Protein AF-A0A146KI10-F1 (afdb_monomer)

Radius of gyration: 15.32 Å; Cα contacts (8 Å, |Δi|>4): 259; chains: 1; bounding box: 38×41×34 Å

Sequence (155 aa):
QKQKFKRRLVSCLDTPIFIRELPIAAGGVGAGLWEGGEMLANFILDNKQYFSQFDKCLELGSGVGLTGIAMSTLIPTFMSDYKLSLLDNIQYNIWMNTNDIDDKQELFASEAQFQLFEKQSSLIKQNAKLMFLDWFDNDSRTGVEELSIQILPQN

Solvent-accessible surface area (backbone atoms only — not comparable to full-atom values): 8729 Å² total; per-residue (Å²): 131,88,82,84,70,51,71,44,80,43,71,41,88,80,42,72,42,49,38,52,32,48,54,52,92,72,31,46,86,36,8,48,89,48,70,70,47,57,51,48,25,32,50,49,68,74,41,44,78,73,57,54,74,47,83,63,46,78,39,80,66,35,29,39,26,64,39,44,50,50,46,4,53,65,29,38,19,38,30,19,35,64,47,65,66,28,52,57,40,25,52,51,23,51,44,61,46,52,48,74,61,80,85,42,54,87,78,41,97,41,69,70,52,40,54,51,40,55,57,36,18,57,33,28,64,72,18,53,42,42,30,49,39,54,88,83,58,87,80,53,96,76,54,76,48,77,46,78,87,72,82,76,78,90,128

Structure (mmCIF, N/CA/C/O backbone):
data_AF-A0A146KI10-F1
#
_entry.id   AF-A0A146KI10-F1
#
loop_
_atom_site.group_PDB
_atom_site.id
_atom_site.type_symbol
_atom_site.label_atom_id
_atom_site.label_alt_id
_atom_site.label_comp_id
_atom_site.label_asym_id
_atom_site.label_entity_id
_atom_site.label_seq_id
_atom_site.pdbx_PDB_ins_code
_atom_site.Cartn_x
_atom_site.Cartn_y
_atom_site.Cartn_z
_atom_site.occupancy
_atom_site.B_iso_or_equiv
_atom_site.auth_seq_id
_atom_site.auth_comp_id
_atom_site.auth_asym_id
_atom_site.auth_atom_id
_atom_site.pdbx_PDB_model_num
ATOM 1 N N . GLN A 1 1 ? 21.796 16.231 -9.443 1.00 45.03 1 GLN A N 1
ATOM 2 C CA . GLN A 1 1 ? 20.490 16.847 -9.115 1.00 45.03 1 GLN A CA 1
ATOM 3 C C . GLN A 1 1 ? 19.730 15.874 -8.222 1.00 45.03 1 GLN A C 1
ATOM 5 O O . GLN A 1 1 ? 19.661 14.708 -8.584 1.00 45.03 1 GLN A O 1
ATOM 10 N N . LYS A 1 2 ? 19.223 16.291 -7.052 1.00 48.34 2 LYS A N 1
ATOM 11 C CA . LYS A 1 2 ? 18.385 15.412 -6.213 1.00 48.34 2 LYS A CA 1
ATOM 12 C C . LYS A 1 2 ? 17.059 15.171 -6.943 1.00 48.34 2 LYS A C 1
ATOM 14 O O . LYS A 1 2 ? 16.357 16.130 -7.258 1.00 48.34 2 LYS A O 1
ATOM 19 N N . GLN A 1 3 ? 16.750 13.917 -7.255 1.00 55.06 3 GLN A N 1
ATOM 20 C CA . GLN A 1 3 ? 15.517 13.537 -7.942 1.00 55.06 3 GLN A CA 1
ATOM 21 C C . GLN A 1 3 ? 14.327 13.778 -6.999 1.00 55.06 3 GLN A C 1
ATOM 23 O O . GLN A 1 3 ? 14.294 13.254 -5.887 1.00 55.06 3 GLN A O 1
ATOM 28 N N . LYS A 1 4 ? 13.379 14.633 -7.400 1.00 61.69 4 LYS A N 1
ATOM 29 C CA . LYS A 1 4 ? 12.174 14.924 -6.609 1.00 61.69 4 LYS A CA 1
ATOM 30 C C . LYS A 1 4 ? 11.140 13.825 -6.851 1.00 61.69 4 LYS A C 1
ATOM 32 O O . LYS A 1 4 ? 10.658 13.673 -7.969 1.00 61.69 4 LYS A O 1
ATOM 37 N N . PHE A 1 5 ? 10.795 13.086 -5.803 1.00 74.94 5 PHE A N 1
ATOM 38 C CA . PHE A 1 5 ? 9.683 12.137 -5.817 1.00 74.94 5 PHE A CA 1
ATOM 39 C C . PHE A 1 5 ? 8.365 12.860 -5.542 1.00 74.94 5 PHE A C 1
ATOM 41 O O . PHE A 1 5 ? 8.313 13.751 -4.688 1.00 74.94 5 PHE A O 1
ATOM 48 N N . LYS A 1 6 ? 7.298 12.470 -6.243 1.00 82.06 6 LYS A N 1
ATOM 49 C CA . LYS A 1 6 ? 5.952 13.004 -6.019 1.00 82.06 6 LYS A CA 1
ATOM 50 C C . LYS A 1 6 ? 5.267 12.145 -4.961 1.00 82.06 6 LYS A C 1
ATOM 52 O O . LYS A 1 6 ? 5.153 10.936 -5.129 1.00 82.06 6 LYS A O 1
ATOM 57 N N . ARG A 1 7 ? 4.839 12.763 -3.862 1.00 81.62 7 ARG A N 1
ATOM 58 C CA . ARG A 1 7 ? 4.051 12.111 -2.807 1.00 81.62 7 ARG A CA 1
ATOM 59 C C . ARG A 1 7 ? 2.632 12.653 -2.852 1.00 81.62 7 ARG A C 1
ATOM 61 O O . ARG A 1 7 ? 2.448 13.851 -3.066 1.00 81.62 7 ARG A O 1
ATOM 68 N N . ARG A 1 8 ? 1.649 11.779 -2.672 1.00 83.25 8 ARG A N 1
ATOM 69 C CA . ARG A 1 8 ? 0.227 12.115 -2.634 1.00 83.25 8 ARG A CA 1
ATOM 70 C C . ARG A 1 8 ? -0.413 11.405 -1.453 1.00 83.25 8 ARG A C 1
ATOM 72 O O . ARG A 1 8 ? -0.159 10.224 -1.232 1.00 83.25 8 ARG A O 1
ATOM 79 N N . LEU A 1 9 ? -1.252 12.134 -0.730 1.00 78.94 9 LEU A N 1
ATOM 80 C CA . LEU A 1 9 ? -2.270 11.526 0.105 1.00 78.94 9 LEU A CA 1
ATOM 81 C C . LEU A 1 9 ? -3.461 11.204 -0.801 1.00 78.94 9 LEU A C 1
ATOM 83 O O . LEU A 1 9 ? -3.987 12.100 -1.462 1.00 78.94 9 LEU A O 1
ATOM 87 N N . VAL A 1 10 ? -3.834 9.932 -0.876 1.00 80.19 10 VAL A N 1
ATOM 88 C CA . VAL A 1 10 ? -5.012 9.466 -1.605 1.00 80.19 10 VAL A CA 1
ATOM 89 C C . VAL A 1 10 ? -6.090 9.169 -0.574 1.00 80.19 10 VAL A C 1
ATOM 91 O O . VAL A 1 10 ? -5.936 8.262 0.241 1.00 80.19 10 VAL A O 1
ATOM 94 N N . SER A 1 11 ? -7.167 9.947 -0.596 1.00 76.25 11 SER A N 1
ATOM 95 C CA . SER A 1 11 ? -8.330 9.705 0.256 1.00 76.25 11 SER A CA 1
ATOM 96 C C . SER A 1 11 ? -9.274 8.750 -0.462 1.00 76.25 11 SER A C 1
ATOM 98 O O . SER A 1 11 ? -9.999 9.164 -1.364 1.00 76.25 11 SER A O 1
ATOM 100 N N . CYS A 1 12 ? -9.253 7.476 -0.077 1.00 75.31 12 CYS A N 1
ATOM 101 C CA . CYS A 1 12 ? -10.187 6.486 -0.604 1.00 75.31 12 CYS A CA 1
ATOM 102 C C . CYS A 1 12 ? -11.351 6.317 0.382 1.00 75.31 12 CYS A C 1
ATOM 104 O O . CYS A 1 12 ? -11.167 5.674 1.411 1.00 75.31 12 CYS A O 1
ATOM 106 N N . LEU A 1 13 ? -12.522 6.909 0.115 1.00 71.00 13 LEU A N 1
ATOM 107 C CA . LEU A 1 13 ? -13.689 6.870 1.024 1.00 71.00 13 LEU A CA 1
ATOM 108 C C . LEU A 1 13 ? -13.304 7.162 2.488 1.00 71.00 13 LEU A C 1
ATOM 110 O O . LEU A 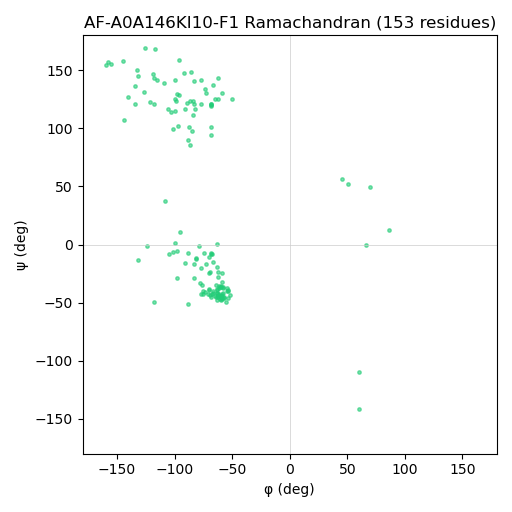1 13 ? -13.464 6.328 3.380 1.00 71.00 13 LEU A O 1
ATOM 114 N N . ASP A 1 14 ? -12.678 8.322 2.696 1.00 75.00 14 ASP A N 1
ATOM 115 C CA . ASP A 1 14 ? -12.164 8.823 3.982 1.00 75.00 14 ASP A CA 1
ATOM 116 C C . ASP A 1 14 ? -10.997 8.043 4.602 1.00 75.00 14 ASP A C 1
ATOM 118 O O . ASP A 1 14 ? -10.472 8.455 5.634 1.00 75.00 14 ASP A O 1
ATOM 122 N N . THR A 1 15 ? -10.533 6.970 3.956 1.00 78.00 15 THR A N 1
ATOM 123 C CA . THR A 1 15 ? -9.315 6.243 4.329 1.00 78.00 15 THR A CA 1
ATOM 124 C C . THR A 1 15 ? -8.090 6.920 3.711 1.00 78.00 15 THR A C 1
ATOM 126 O O . THR A 1 15 ? -7.928 6.887 2.486 1.00 78.00 15 THR A O 1
ATOM 129 N N . PRO A 1 16 ? -7.223 7.541 4.526 1.00 87.12 16 PRO A N 1
ATOM 130 C CA . PRO A 1 16 ? -6.014 8.185 4.041 1.00 87.12 16 PRO A CA 1
ATOM 131 C C . PRO A 1 16 ? -4.937 7.140 3.719 1.00 87.12 16 PRO A C 1
ATOM 133 O O . PRO A 1 16 ? -4.504 6.402 4.600 1.00 87.12 16 PRO A O 1
ATOM 136 N N . ILE A 1 17 ? -4.474 7.099 2.466 1.00 91.88 17 ILE A N 1
ATOM 137 C CA . ILE A 1 17 ? -3.347 6.256 2.039 1.00 91.88 17 ILE A CA 1
ATOM 138 C C . ILE A 1 17 ? -2.246 7.136 1.448 1.00 91.88 17 ILE A C 1
ATOM 140 O O . ILE A 1 17 ? -2.453 7.866 0.476 1.00 91.88 17 ILE A O 1
ATOM 144 N N . PHE A 1 18 ? -1.045 7.056 2.014 1.00 92.69 18 PHE A N 1
ATOM 145 C CA . PHE A 1 18 ? 0.127 7.774 1.521 1.00 92.69 18 PHE A CA 1
ATOM 146 C C . PHE A 1 18 ? 0.803 6.992 0.396 1.00 92.69 18 PHE A C 1
ATOM 148 O O . PHE A 1 18 ? 1.224 5.854 0.587 1.00 92.69 18 PHE A O 1
ATOM 155 N N . ILE A 1 19 ? 0.962 7.618 -0.770 1.00 94.56 19 ILE A N 1
ATOM 156 C CA . ILE A 1 19 ? 1.606 7.012 -1.938 1.00 94.56 19 ILE A CA 1
ATOM 157 C C . ILE A 1 19 ? 2.727 7.909 -2.451 1.00 94.56 19 ILE A C 1
ATOM 159 O O . ILE A 1 19 ? 2.550 9.108 -2.672 1.00 94.56 19 ILE A O 1
ATOM 163 N N . ARG A 1 20 ? 3.896 7.312 -2.689 1.00 94.81 20 ARG A N 1
ATOM 164 C CA . ARG A 1 20 ? 4.984 7.893 -3.472 1.00 94.81 20 ARG A CA 1
ATOM 165 C C . ARG A 1 20 ? 4.927 7.324 -4.885 1.00 94.81 20 ARG A C 1
ATOM 167 O O . ARG A 1 20 ? 5.016 6.112 -5.082 1.00 94.81 20 ARG A O 1
ATOM 174 N N . GLU A 1 21 ? 4.830 8.221 -5.856 1.00 94.00 21 GLU A N 1
ATOM 175 C CA . GLU A 1 21 ? 5.050 7.934 -7.269 1.00 94.00 21 GLU A CA 1
ATOM 176 C C . GLU A 1 21 ? 6.551 8.051 -7.588 1.00 94.00 21 GLU A C 1
ATOM 178 O O . GLU A 1 21 ? 7.285 8.868 -7.011 1.00 94.00 21 GLU A O 1
ATOM 183 N N . LEU A 1 22 ? 7.008 7.247 -8.542 1.00 91.69 22 LEU A N 1
ATOM 184 C CA . LEU A 1 22 ? 8.349 7.319 -9.098 1.00 91.69 22 LEU A CA 1
ATOM 185 C C . LEU A 1 22 ? 8.364 8.143 -10.395 1.00 91.69 22 LEU A C 1
ATOM 187 O O . LEU A 1 22 ? 7.357 8.280 -11.086 1.00 91.69 22 LEU A O 1
ATOM 191 N N . PRO A 1 23 ? 9.532 8.660 -10.796 1.00 89.38 23 PRO A N 1
ATOM 192 C CA . PRO A 1 23 ? 9.741 9.121 -12.162 1.00 89.38 23 PRO A CA 1
ATOM 193 C C . PRO A 1 23 ? 9.585 7.964 -13.158 1.00 89.38 23 PRO A C 1
ATOM 195 O O . PRO A 1 23 ? 10.062 6.858 -12.896 1.00 89.38 23 PRO A O 1
ATOM 198 N N . ILE A 1 24 ? 9.012 8.235 -14.336 1.00 88.12 24 ILE A N 1
ATOM 199 C CA . ILE A 1 24 ? 8.821 7.233 -15.408 1.00 88.12 24 ILE A CA 1
ATOM 200 C C . ILE A 1 24 ? 10.144 6.545 -15.777 1.00 88.12 24 ILE A C 1
ATOM 202 O O . ILE A 1 24 ? 10.175 5.338 -15.989 1.00 88.12 24 ILE A O 1
ATOM 206 N N . ALA A 1 25 ? 11.262 7.279 -15.776 1.00 87.75 25 ALA A N 1
ATOM 207 C CA . ALA A 1 25 ? 12.585 6.707 -16.039 1.00 87.75 25 ALA A CA 1
ATOM 208 C C . ALA A 1 25 ? 12.976 5.595 -15.042 1.00 87.75 25 ALA A C 1
ATOM 210 O O . ALA A 1 25 ? 13.665 4.651 -15.416 1.00 87.75 25 ALA A O 1
ATOM 211 N N . ALA A 1 26 ? 12.519 5.686 -13.788 1.00 87.38 26 ALA A N 1
ATOM 212 C CA . ALA A 1 26 ? 12.787 4.693 -12.753 1.00 87.38 26 ALA A CA 1
ATOM 213 C C . ALA A 1 26 ? 11.730 3.578 -12.754 1.00 87.38 26 ALA A C 1
ATOM 215 O O . ALA A 1 26 ? 12.083 2.409 -12.839 1.00 87.38 26 ALA A O 1
ATOM 216 N N . GLY A 1 27 ? 10.435 3.908 -12.724 1.00 83.56 27 GLY A N 1
ATOM 217 C CA . GLY A 1 27 ? 9.359 2.917 -12.549 1.00 83.56 27 GLY A CA 1
ATOM 218 C C . GLY A 1 27 ? 8.662 2.446 -13.833 1.00 83.56 27 GLY A C 1
ATOM 219 O O . GLY A 1 27 ? 7.839 1.540 -13.781 1.00 83.56 27 GLY A O 1
ATOM 220 N N . GLY A 1 28 ? 8.968 3.024 -14.997 1.00 89.94 28 GLY A N 1
ATOM 221 C CA . GLY A 1 28 ? 8.224 2.757 -16.232 1.00 89.94 28 GLY A CA 1
ATOM 222 C C . GLY A 1 28 ? 6.744 3.135 -16.104 1.00 89.94 28 GLY A C 1
ATOM 223 O O . GLY A 1 28 ? 6.406 4.135 -15.474 1.00 89.94 28 GLY A O 1
ATOM 224 N N . VAL A 1 29 ? 5.857 2.323 -16.682 1.00 88.75 29 VAL A N 1
ATOM 225 C CA . VAL A 1 29 ? 4.397 2.531 -16.601 1.00 88.75 29 VAL A CA 1
ATOM 226 C C . VAL A 1 29 ? 3.825 2.293 -15.197 1.00 88.75 29 VAL A C 1
ATOM 228 O O . VAL A 1 29 ? 2.812 2.888 -14.848 1.00 88.75 29 VAL A O 1
ATOM 231 N N . GLY A 1 30 ? 4.498 1.498 -14.358 1.00 89.38 30 GLY A N 1
ATOM 232 C CA . GLY A 1 30 ? 4.106 1.274 -12.961 1.00 89.38 30 GLY A CA 1
ATOM 233 C C . GLY A 1 30 ? 4.511 2.406 -12.011 1.00 89.38 30 GLY A C 1
ATOM 234 O O . GLY A 1 30 ? 4.232 2.338 -10.820 1.00 89.38 30 GLY A O 1
ATOM 235 N N . ALA A 1 31 ? 5.187 3.446 -12.513 1.00 91.00 31 ALA A N 1
ATOM 236 C CA . ALA A 1 31 ? 5.739 4.521 -11.692 1.00 91.00 31 ALA A CA 1
ATOM 237 C C . ALA A 1 31 ? 4.677 5.442 -11.069 1.00 91.00 31 ALA A C 1
ATOM 239 O O . ALA A 1 31 ? 4.961 6.109 -10.074 1.00 91.00 31 ALA A O 1
ATOM 240 N N . GLY A 1 32 ? 3.492 5.520 -11.674 1.00 91.75 32 GLY A N 1
ATOM 241 C CA . GLY A 1 32 ? 2.443 6.466 -11.309 1.00 91.75 32 GLY A CA 1
ATOM 242 C C . GLY A 1 32 ? 1.173 5.796 -10.801 1.00 91.75 32 GLY A C 1
ATOM 243 O O . GLY A 1 32 ? 0.973 4.590 -10.941 1.00 91.75 32 GLY A O 1
ATOM 244 N N . LEU A 1 33 ? 0.300 6.622 -10.232 1.00 91.38 33 LEU A N 1
ATOM 245 C CA . LEU A 1 33 ? -1.085 6.243 -9.977 1.00 91.38 33 LEU A CA 1
ATOM 246 C C . LEU A 1 33 ? -1.891 6.299 -11.273 1.00 91.38 33 LEU A C 1
ATOM 248 O O . LEU A 1 33 ? -1.729 7.218 -12.076 1.00 91.38 33 LEU A O 1
ATOM 252 N N . TRP A 1 34 ? -2.793 5.338 -11.424 1.00 92.75 34 TRP A N 1
ATOM 253 C CA . TRP A 1 34 ? -3.734 5.261 -12.532 1.00 92.75 34 TRP A CA 1
ATOM 254 C C . TRP A 1 34 ? -5.160 5.337 -11.996 1.00 92.75 34 TRP A C 1
ATOM 256 O O . TRP A 1 34 ? -5.444 4.803 -10.923 1.00 92.75 34 TRP A O 1
ATOM 266 N N . GLU A 1 35 ? -6.064 5.940 -12.768 1.00 91.88 35 GLU A N 1
ATOM 267 C CA . GLU A 1 35 ? -7.480 6.098 -12.401 1.00 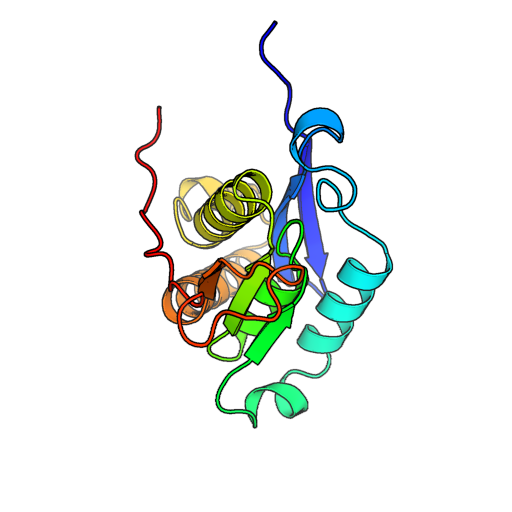91.88 35 GLU A CA 1
ATOM 268 C C . GLU A 1 35 ? -8.131 4.754 -12.050 1.00 91.88 35 GLU A C 1
ATOM 270 O O . GLU A 1 35 ? -8.843 4.655 -11.056 1.00 91.88 35 GLU A O 1
ATOM 275 N N . GLY A 1 36 ? -7.806 3.687 -12.789 1.00 93.25 36 GLY A N 1
ATOM 276 C CA . GLY A 1 36 ? -8.286 2.336 -12.486 1.00 93.25 36 GLY A CA 1
ATOM 277 C C . GLY A 1 36 ? -7.826 1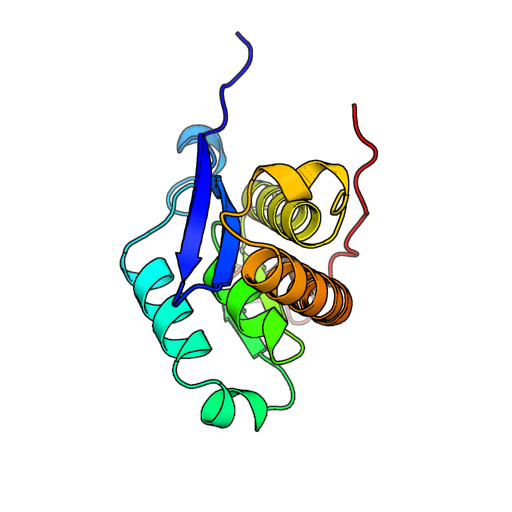.809 -11.120 1.00 93.25 36 GLY A C 1
ATOM 278 O O . GLY A 1 36 ? -8.600 1.148 -10.432 1.00 93.25 36 GLY A O 1
ATOM 279 N N . GLY A 1 37 ? -6.605 2.147 -10.691 1.00 94.12 37 GLY A N 1
ATOM 280 C CA . GLY A 1 37 ? -6.105 1.804 -9.358 1.00 94.12 37 GLY A CA 1
ATOM 281 C C . GLY A 1 37 ? -6.825 2.587 -8.258 1.00 94.12 37 GLY A C 1
ATOM 282 O O . GLY A 1 37 ? -7.239 2.008 -7.258 1.00 94.12 37 GLY A O 1
ATOM 283 N N . GLU A 1 38 ? -7.051 3.889 -8.458 1.00 93.69 38 GLU A N 1
ATOM 284 C CA . GLU A 1 38 ? -7.830 4.707 -7.515 1.00 93.69 38 GLU A CA 1
ATOM 285 C C . GLU A 1 38 ? -9.288 4.210 -7.417 1.00 93.69 38 GLU A C 1
ATOM 287 O O . GLU A 1 38 ? -9.832 4.078 -6.318 1.00 93.69 38 GLU A O 1
ATOM 292 N N . MET A 1 39 ? -9.917 3.854 -8.541 1.00 95.25 39 MET A N 1
ATOM 293 C CA . MET A 1 39 ? -11.271 3.289 -8.563 1.00 95.25 39 MET A CA 1
ATOM 294 C C . MET A 1 39 ? -11.350 1.931 -7.858 1.00 95.25 39 MET A C 1
ATOM 296 O O . MET A 1 39 ? -12.264 1.718 -7.062 1.00 95.25 39 MET A O 1
ATOM 300 N N . LEU A 1 40 ? -10.401 1.023 -8.107 1.00 96.31 40 LEU A N 1
ATOM 301 C CA . LEU A 1 40 ? -10.390 -0.292 -7.465 1.00 96.31 40 LEU A CA 1
ATOM 302 C C . LEU A 1 40 ? -10.140 -0.181 -5.954 1.00 96.31 40 LEU A C 1
ATOM 304 O O . LEU A 1 40 ? -10.805 -0.866 -5.183 1.00 96.31 40 LEU A O 1
ATOM 308 N N . ALA A 1 41 ? -9.247 0.708 -5.512 1.00 96.62 41 ALA A N 1
ATOM 309 C CA . ALA A 1 41 ? -9.011 0.935 -4.087 1.00 96.62 41 ALA A CA 1
ATOM 310 C C . ALA A 1 41 ? -10.272 1.456 -3.379 1.00 96.62 41 ALA A C 1
ATOM 312 O O . ALA A 1 41 ? -10.632 0.953 -2.314 1.00 96.62 41 ALA A O 1
ATOM 313 N N . ASN A 1 42 ? -10.989 2.399 -4.000 1.00 94.94 42 ASN A N 1
ATOM 314 C CA . ASN A 1 42 ? -12.289 2.847 -3.501 1.00 94.94 42 ASN A CA 1
ATOM 315 C C . ASN A 1 42 ? -13.303 1.700 -3.461 1.00 94.94 42 ASN A C 1
ATOM 317 O O . ASN A 1 42 ? -13.943 1.494 -2.437 1.00 94.94 42 ASN A O 1
ATOM 321 N N . PHE A 1 43 ? -13.406 0.906 -4.529 1.00 96.31 43 PHE A N 1
ATOM 322 C CA . PHE A 1 43 ? -14.324 -0.231 -4.581 1.00 96.31 43 PHE A CA 1
ATOM 323 C C . PHE A 1 43 ? -14.051 -1.256 -3.469 1.00 96.31 43 PHE A C 1
ATOM 325 O O . PHE A 1 43 ? -14.990 -1.717 -2.820 1.00 96.31 43 PHE A O 1
ATOM 332 N N . ILE A 1 44 ? -12.779 -1.572 -3.199 1.00 96.88 44 ILE A N 1
ATOM 333 C CA . ILE A 1 44 ? -12.371 -2.468 -2.106 1.00 96.88 44 ILE A CA 1
ATOM 334 C C . ILE A 1 44 ? -12.837 -1.928 -0.751 1.00 96.88 44 ILE A C 1
ATOM 336 O O . ILE A 1 44 ? -13.419 -2.664 0.048 1.00 96.88 44 ILE A O 1
ATOM 340 N N . LEU A 1 45 ? -12.602 -0.640 -0.496 1.00 94.38 45 LEU A N 1
ATOM 341 C CA . LEU A 1 45 ? -12.923 -0.011 0.783 1.00 94.38 45 LEU A CA 1
ATOM 342 C C . LEU A 1 45 ? -14.416 0.291 0.961 1.00 94.38 45 LEU A C 1
ATOM 344 O O . LEU A 1 45 ? -14.862 0.401 2.101 1.00 94.38 45 LEU A O 1
ATOM 348 N N . ASP A 1 46 ? -15.190 0.367 -0.117 1.00 95.94 46 ASP A N 1
ATOM 349 C CA . ASP A 1 46 ? -16.654 0.444 -0.055 1.00 95.94 46 ASP A CA 1
ATOM 350 C C . ASP A 1 46 ? -17.273 -0.935 0.221 1.00 95.94 46 ASP A C 1
ATOM 352 O O . ASP A 1 46 ? -18.259 -1.076 0.939 1.00 95.94 46 ASP A O 1
ATOM 356 N N . ASN A 1 47 ? -16.640 -1.994 -0.294 1.00 96.81 47 ASN A N 1
ATOM 357 C CA . ASN A 1 47 ? -17.159 -3.361 -0.268 1.00 96.81 47 ASN A CA 1
ATOM 358 C C . ASN A 1 47 ? -16.389 -4.262 0.709 1.00 96.81 47 ASN A C 1
ATOM 360 O O . ASN A 1 47 ? -16.185 -5.449 0.448 1.00 96.81 47 ASN A O 1
ATOM 364 N N . LYS A 1 48 ? -15.976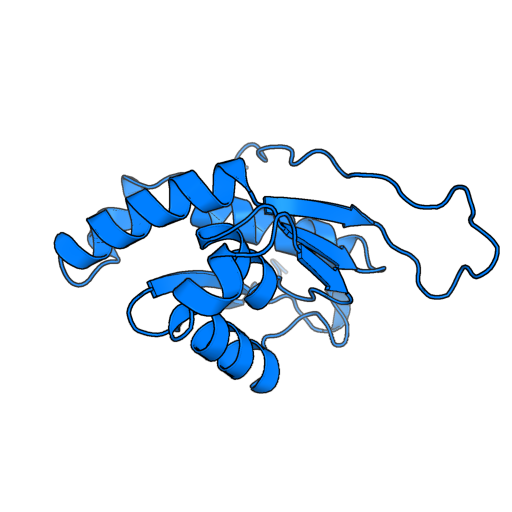 -3.724 1.866 1.00 95.25 48 LYS A N 1
ATOM 365 C CA . LYS A 1 48 ? -15.126 -4.442 2.841 1.00 95.25 48 LYS A CA 1
ATOM 366 C C . LYS A 1 48 ? -15.680 -5.813 3.219 1.00 95.25 48 LYS A C 1
ATOM 368 O O . LYS A 1 48 ? -14.937 -6.782 3.238 1.00 95.25 48 LYS A O 1
ATOM 373 N N . GLN A 1 49 ? -16.990 -5.909 3.457 1.00 96.38 49 GLN A N 1
ATOM 374 C CA . GLN A 1 49 ? -17.649 -7.169 3.827 1.00 96.38 49 GLN A CA 1
ATOM 375 C C . GLN A 1 49 ? -17.477 -8.258 2.761 1.00 96.38 49 GLN A C 1
ATOM 377 O O . GLN A 1 49 ? -17.291 -9.421 3.103 1.00 96.38 49 GLN A O 1
ATOM 382 N N . TYR A 1 50 ? -17.499 -7.878 1.481 1.00 97.19 50 TYR A N 1
ATOM 383 C CA . TYR A 1 50 ? -17.285 -8.806 0.377 1.00 97.19 50 TYR A CA 1
ATOM 384 C C . TYR A 1 50 ? -15.835 -9.292 0.319 1.00 97.19 50 TYR A C 1
ATOM 386 O O . TYR A 1 50 ? -15.599 -10.464 0.051 1.00 97.19 50 TYR A O 1
ATOM 394 N N . PHE A 1 51 ? -14.855 -8.427 0.579 1.00 97.12 51 PHE A N 1
ATOM 395 C CA . PHE A 1 51 ? -13.443 -8.808 0.492 1.00 97.12 51 PHE A CA 1
ATOM 396 C C . PHE A 1 51 ? -12.913 -9.499 1.755 1.00 97.12 51 PHE A C 1
ATOM 398 O O . PHE A 1 51 ? -12.053 -10.369 1.661 1.00 97.12 51 PHE A O 1
ATOM 405 N N . SER A 1 52 ? -13.461 -9.193 2.932 1.00 97.00 52 SER A N 1
ATOM 406 C CA . SER A 1 52 ? -13.057 -9.817 4.199 1.00 97.00 52 SER A CA 1
ATOM 407 C C . SER A 1 52 ? -13.408 -11.306 4.314 1.00 97.00 52 SER A C 1
ATOM 409 O O . SER A 1 52 ? -12.983 -11.941 5.273 1.00 97.00 52 SER A O 1
ATOM 411 N N . GLN A 1 53 ? -14.173 -11.872 3.374 1.00 97.38 53 GLN A N 1
ATOM 412 C CA . GLN A 1 53 ? -14.485 -13.306 3.354 1.00 97.38 53 GLN A CA 1
ATOM 413 C C . GLN A 1 53 ? -13.366 -14.171 2.747 1.00 97.38 53 GLN A C 1
ATOM 415 O O . GLN A 1 53 ? -13.441 -15.395 2.824 1.00 97.38 53 GLN A O 1
ATOM 420 N N . PHE A 1 54 ? -12.367 -13.563 2.098 1.00 97.81 54 PHE A N 1
ATOM 421 C CA . PHE A 1 54 ? -11.251 -14.282 1.483 1.00 97.81 54 PHE A CA 1
ATOM 422 C C . PHE A 1 54 ? -10.080 -14.427 2.460 1.00 97.81 54 PHE A C 1
ATOM 424 O O . PHE A 1 54 ? -9.805 -13.527 3.247 1.00 97.81 54 PHE A O 1
ATOM 431 N N . ASP A 1 55 ? -9.332 -15.528 2.361 1.00 97.31 55 ASP A N 1
ATOM 432 C CA . ASP A 1 55 ? -8.194 -15.781 3.258 1.00 97.31 55 ASP A CA 1
ATOM 433 C C . ASP A 1 55 ? -6.955 -14.943 2.913 1.00 97.31 55 ASP A C 1
ATOM 435 O O . ASP A 1 55 ? -6.166 -14.579 3.785 1.00 97.31 55 ASP A O 1
ATOM 439 N N . LYS A 1 56 ? -6.738 -14.692 1.617 1.00 96.94 56 LYS A N 1
ATOM 440 C CA . LYS A 1 56 ? -5.568 -13.981 1.096 1.00 96.94 56 LYS A CA 1
ATOM 441 C C . LYS A 1 56 ? -5.821 -13.408 -0.293 1.00 96.94 56 LYS A C 1
ATOM 443 O O . LYS A 1 56 ? -6.602 -13.960 -1.067 1.00 96.94 56 LYS A O 1
ATOM 448 N N . CYS A 1 57 ? -5.096 -12.349 -0.625 1.00 97.88 57 CYS A N 1
ATOM 449 C CA . CYS A 1 57 ? -5.072 -11.725 -1.941 1.00 97.88 57 CYS A CA 1
ATOM 450 C C . CYS A 1 57 ? -3.664 -11.796 -2.548 1.00 97.88 57 CYS A C 1
ATOM 452 O O . CYS A 1 57 ? -2.667 -11.662 -1.841 1.00 97.88 57 CYS A O 1
ATOM 454 N N . LEU A 1 58 ? -3.593 -11.993 -3.864 1.00 96.88 58 LEU A N 1
ATOM 455 C CA . LEU A 1 58 ? -2.400 -11.752 -4.667 1.00 96.88 58 LEU A CA 1
ATOM 456 C C . LEU A 1 58 ? -2.738 -10.666 -5.686 1.00 96.88 58 LEU A C 1
ATOM 458 O O . LEU A 1 58 ? -3.639 -10.842 -6.505 1.00 96.88 58 LEU A O 1
ATOM 462 N N . GLU A 1 59 ? -2.000 -9.569 -5.641 1.00 97.44 59 GLU A N 1
ATOM 463 C CA . GLU A 1 59 ? -2.064 -8.502 -6.623 1.00 97.44 59 GLU A CA 1
ATOM 464 C C . GLU A 1 59 ? -0.916 -8.644 -7.625 1.00 97.44 59 GLU A C 1
ATOM 466 O O . GLU A 1 59 ? 0.257 -8.699 -7.250 1.00 97.44 59 GLU A O 1
ATOM 471 N N . LEU A 1 60 ? -1.272 -8.699 -8.908 1.00 95.25 60 LEU A N 1
ATOM 472 C CA . LEU A 1 60 ? -0.338 -8.747 -10.028 1.00 95.25 60 LEU A CA 1
ATOM 473 C C . LEU A 1 60 ? -0.166 -7.342 -10.599 1.00 95.25 60 LEU A C 1
ATOM 475 O O . LEU A 1 60 ? -1.155 -6.689 -10.927 1.00 95.25 60 LEU A O 1
ATOM 479 N N . GLY A 1 61 ? 1.078 -6.898 -10.763 1.00 94.88 61 GLY A N 1
ATOM 480 C CA . GLY A 1 61 ? 1.359 -5.573 -11.307 1.00 94.88 61 GLY A CA 1
ATOM 481 C C . GLY A 1 61 ? 0.975 -4.454 -10.366 1.00 94.88 61 GLY A C 1
ATOM 482 O O . GLY A 1 61 ? 0.299 -3.507 -10.764 1.00 94.88 61 GLY A O 1
ATOM 483 N N . SER A 1 62 ? 1.411 -4.572 -9.116 1.00 96.56 62 SER A N 1
ATOM 484 C CA . SER A 1 62 ? 1.069 -3.633 -8.055 1.00 96.56 62 SER A CA 1
ATOM 485 C C . SER A 1 62 ? 1.504 -2.194 -8.356 1.00 96.56 62 SER A C 1
ATOM 487 O O . SER A 1 62 ? 0.900 -1.264 -7.821 1.00 96.56 62 SER A O 1
ATOM 489 N N . GLY A 1 63 ? 2.520 -1.959 -9.200 1.00 96.44 63 GLY A N 1
ATOM 490 C CA . GLY A 1 63 ? 2.958 -0.607 -9.556 1.00 96.44 63 GLY A CA 1
ATOM 491 C C . GLY A 1 63 ? 3.412 0.189 -8.328 1.00 96.44 63 GLY A C 1
ATOM 492 O O . GLY A 1 63 ? 4.451 -0.099 -7.740 1.00 96.44 63 GLY A O 1
ATOM 493 N N . VAL A 1 64 ? 2.634 1.196 -7.914 1.00 96.50 64 VAL A N 1
ATOM 494 C CA . VAL A 1 64 ? 2.880 1.949 -6.665 1.00 96.50 64 VAL A CA 1
ATOM 495 C C . VAL A 1 64 ? 2.221 1.329 -5.421 1.00 96.50 64 VAL A C 1
ATOM 497 O O . VAL A 1 64 ? 2.482 1.789 -4.311 1.00 96.50 64 VAL A O 1
ATOM 500 N N . GLY A 1 65 ? 1.388 0.298 -5.581 1.00 97.44 65 GLY A N 1
ATOM 501 C CA . GLY A 1 65 ? 0.837 -0.526 -4.498 1.00 97.44 65 GLY A CA 1
ATOM 502 C C . GLY A 1 65 ? -0.437 -0.003 -3.833 1.00 97.44 65 GLY A C 1
ATOM 503 O O . GLY A 1 65 ? -0.801 -0.504 -2.777 1.00 97.44 65 GLY A O 1
ATOM 504 N N . LEU A 1 66 ? -1.120 1.000 -4.399 1.00 97.38 66 LEU A N 1
ATOM 505 C CA . LEU A 1 66 ? -2.313 1.602 -3.777 1.00 97.38 66 LEU A CA 1
ATOM 506 C C . LEU A 1 66 ? -3.401 0.564 -3.455 1.00 97.38 66 LEU A C 1
ATOM 508 O O . LEU A 1 66 ? -3.924 0.528 -2.344 1.00 97.38 66 LEU A O 1
ATOM 512 N N . THR A 1 67 ? -3.740 -0.272 -4.427 1.00 97.62 67 THR A N 1
ATOM 513 C CA . THR A 1 67 ? -4.815 -1.264 -4.343 1.00 97.62 67 THR A CA 1
ATOM 514 C C . THR A 1 67 ? -4.457 -2.417 -3.412 1.00 97.62 67 THR A C 1
ATOM 516 O O . THR A 1 67 ? -5.264 -2.767 -2.548 1.00 97.62 67 THR A O 1
ATOM 519 N N . GLY A 1 68 ? -3.228 -2.931 -3.478 1.00 98.06 68 GLY A N 1
ATOM 520 C CA . GLY A 1 68 ? -2.727 -3.911 -2.519 1.00 98.06 68 GLY A CA 1
ATOM 521 C C . GLY A 1 68 ? -2.644 -3.382 -1.084 1.00 98.06 68 GLY A C 1
ATOM 522 O O . GLY A 1 68 ? -3.015 -4.093 -0.148 1.00 98.06 68 GLY A O 1
ATOM 523 N N . ILE A 1 69 ? -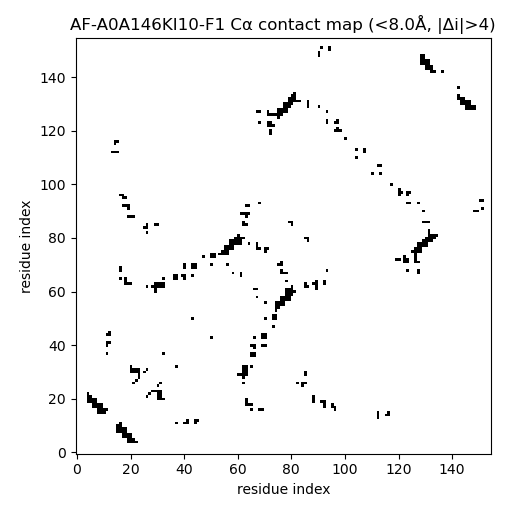2.255 -2.118 -0.879 1.00 97.88 69 ILE A N 1
ATOM 524 C CA . ILE A 1 69 ? -2.290 -1.473 0.446 1.00 97.88 69 ILE A CA 1
ATOM 525 C C . ILE A 1 69 ? -3.737 -1.348 0.944 1.00 97.88 69 ILE A C 1
ATOM 527 O O . ILE A 1 69 ? -4.010 -1.688 2.095 1.00 97.88 69 ILE A O 1
ATOM 531 N N . ALA A 1 70 ? -4.677 -0.934 0.088 1.00 97.38 70 ALA A N 1
ATOM 532 C CA . ALA A 1 70 ? -6.095 -0.870 0.443 1.00 97.38 70 ALA A CA 1
ATOM 533 C C . ALA A 1 70 ? -6.641 -2.250 0.857 1.00 97.38 70 ALA A C 1
ATOM 535 O O . ALA A 1 70 ? -7.272 -2.367 1.908 1.00 97.38 70 ALA A O 1
ATOM 536 N N . MET A 1 71 ? -6.333 -3.308 0.098 1.00 98.00 71 MET A N 1
ATOM 537 C CA . MET A 1 71 ? -6.715 -4.686 0.434 1.00 98.00 71 MET A CA 1
ATOM 538 C C . MET A 1 71 ? -6.057 -5.183 1.730 1.00 98.00 71 MET A C 1
ATOM 540 O O . MET A 1 71 ? -6.697 -5.869 2.528 1.00 98.00 71 MET A O 1
ATOM 544 N N . SER A 1 72 ? -4.816 -4.766 1.998 1.00 97.88 72 SER A N 1
ATOM 545 C CA . SER A 1 72 ? -4.086 -5.102 3.231 1.00 97.88 72 SER A CA 1
ATOM 546 C C . SER A 1 72 ? -4.757 -4.549 4.492 1.00 97.88 72 SER A C 1
ATOM 548 O O . SER A 1 72 ? -4.525 -5.059 5.585 1.00 97.88 72 SER A O 1
ATOM 550 N N . THR A 1 73 ? -5.640 -3.552 4.374 1.00 96.38 73 THR A N 1
ATOM 551 C CA . THR A 1 73 ? -6.468 -3.110 5.511 1.00 96.38 73 THR A CA 1
ATOM 552 C C . THR A 1 73 ? -7.539 -4.133 5.907 1.00 96.38 73 THR A C 1
ATOM 554 O O . THR A 1 73 ? -8.168 -3.971 6.949 1.00 96.38 73 THR A O 1
ATOM 557 N N . LEU A 1 74 ? -7.763 -5.169 5.093 1.00 96.69 74 LEU A N 1
ATOM 558 C CA . LEU A 1 74 ? -8.816 -6.166 5.275 1.00 96.69 74 LEU A CA 1
ATOM 559 C C . LEU A 1 74 ? -8.245 -7.570 5.476 1.00 96.69 74 LEU A C 1
ATOM 561 O O . LEU A 1 74 ? -8.651 -8.252 6.414 1.00 96.69 74 LEU A O 1
ATOM 565 N N . ILE A 1 75 ? -7.329 -7.997 4.601 1.00 98.12 75 ILE A N 1
ATOM 566 C CA . ILE A 1 75 ? -6.840 -9.382 4.529 1.00 98.12 75 ILE A CA 1
ATOM 567 C C . ILE A 1 75 ? -5.352 -9.441 4.145 1.00 98.12 75 ILE A C 1
ATOM 569 O O . ILE A 1 75 ? -4.848 -8.505 3.513 1.00 98.12 75 ILE A O 1
ATOM 573 N N . PRO A 1 76 ? -4.637 -10.540 4.462 1.00 98.31 76 PRO A N 1
ATOM 574 C CA . PRO A 1 76 ? -3.279 -10.778 3.976 1.00 98.31 76 PRO A CA 1
ATOM 575 C C . PRO A 1 76 ? -3.175 -10.601 2.458 1.00 98.31 76 PRO A C 1
ATOM 577 O O . PRO A 1 76 ? -3.918 -11.229 1.702 1.00 98.31 76 PRO A O 1
ATOM 580 N N . THR A 1 77 ? -2.261 -9.747 2.003 1.00 98.31 77 THR A N 1
ATOM 581 C CA . THR A 1 77 ? -2.147 -9.365 0.591 1.00 98.31 77 THR A CA 1
ATOM 582 C C . THR A 1 77 ? -0.696 -9.395 0.136 1.00 98.31 77 THR A C 1
ATOM 584 O O . THR A 1 77 ? 0.150 -8.675 0.664 1.00 98.31 77 THR A O 1
ATOM 587 N N . PHE A 1 78 ? -0.424 -10.208 -0.880 1.00 97.38 78 PHE A N 1
ATOM 588 C CA . PHE A 1 78 ? 0.851 -10.262 -1.581 1.00 97.38 78 PHE A CA 1
ATOM 589 C C . PHE A 1 78 ? 0.803 -9.302 -2.764 1.00 97.38 78 PHE A C 1
ATOM 591 O O . PHE A 1 78 ? 0.002 -9.481 -3.676 1.00 97.38 78 PHE A O 1
ATOM 598 N N . MET A 1 79 ? 1.648 -8.280 -2.742 1.00 97.81 79 MET A N 1
ATOM 599 C CA . MET A 1 79 ? 1.833 -7.338 -3.840 1.00 97.81 79 MET A CA 1
ATOM 600 C C . MET A 1 79 ? 3.028 -7.770 -4.675 1.00 97.81 79 MET A C 1
ATOM 602 O O . MET A 1 79 ? 4.109 -8.010 -4.127 1.00 97.81 79 MET A O 1
ATOM 606 N N . SER A 1 80 ? 2.829 -7.878 -5.986 1.00 95.31 80 SER A N 1
ATOM 607 C CA . SER A 1 80 ? 3.854 -8.374 -6.896 1.00 95.31 80 SER A CA 1
ATOM 608 C C . SER A 1 80 ? 4.052 -7.495 -8.114 1.00 95.31 80 SER A C 1
ATOM 610 O O . SER A 1 80 ? 3.120 -6.893 -8.651 1.00 95.31 80 SER A O 1
ATOM 612 N N . ASP A 1 81 ? 5.305 -7.427 -8.542 1.00 94.69 81 ASP A N 1
ATOM 613 C CA . ASP A 1 81 ? 5.737 -6.750 -9.753 1.00 94.69 81 ASP A CA 1
ATOM 614 C C . ASP A 1 81 ? 7.059 -7.378 -10.226 1.00 94.69 81 ASP A C 1
ATOM 616 O O . ASP A 1 81 ? 7.820 -7.933 -9.427 1.00 94.69 81 ASP A O 1
ATOM 620 N N . TYR A 1 82 ? 7.348 -7.273 -11.519 1.00 91.06 82 TYR A N 1
ATOM 621 C CA . TYR A 1 82 ? 8.601 -7.752 -12.113 1.00 91.06 82 TYR A CA 1
ATOM 622 C C . TYR A 1 82 ? 9.748 -6.763 -11.967 1.00 91.06 82 TYR A C 1
ATOM 624 O O . TYR A 1 82 ? 10.906 -7.108 -12.195 1.00 91.06 82 TYR A O 1
ATOM 632 N N . LYS A 1 83 ? 9.456 -5.496 -11.656 1.00 91.75 83 LYS A N 1
ATOM 633 C CA . LYS A 1 83 ? 10.494 -4.474 -11.574 1.00 91.75 83 LYS A CA 1
ATOM 634 C C . LYS A 1 83 ? 10.895 -4.233 -10.125 1.00 91.75 83 LYS A C 1
ATOM 636 O O . LYS A 1 83 ? 10.133 -3.657 -9.355 1.00 91.75 83 LYS A O 1
ATOM 641 N N . LEU A 1 84 ? 12.144 -4.555 -9.781 1.00 92.25 84 LEU A N 1
ATOM 642 C CA . LEU A 1 84 ? 12.684 -4.360 -8.424 1.00 92.25 84 LEU A CA 1
ATOM 643 C C . LEU A 1 84 ? 12.511 -2.923 -7.906 1.00 92.25 84 LEU A C 1
ATOM 645 O O . LEU A 1 84 ? 12.097 -2.726 -6.772 1.00 92.25 84 LEU A O 1
ATOM 649 N N . SER A 1 85 ? 12.705 -1.909 -8.756 1.00 94.12 85 SER A N 1
ATOM 650 C CA . SER A 1 85 ? 12.497 -0.509 -8.355 1.00 94.12 85 SER A CA 1
ATOM 651 C C . SER A 1 85 ? 11.050 -0.192 -7.953 1.00 94.12 85 SER A C 1
ATOM 653 O O . SER A 1 85 ? 10.820 0.752 -7.199 1.00 94.12 85 SER A O 1
ATOM 655 N N . LEU A 1 86 ? 10.068 -0.922 -8.498 1.00 94.69 86 LEU A N 1
ATOM 656 C CA . LEU A 1 86 ? 8.668 -0.805 -8.089 1.00 94.69 86 LEU A CA 1
ATOM 657 C C . LEU A 1 86 ? 8.454 -1.499 -6.745 1.00 94.69 86 LEU A C 1
ATOM 659 O O . LEU A 1 86 ? 7.856 -0.891 -5.868 1.00 94.69 86 LEU A O 1
ATOM 663 N N . LEU A 1 87 ? 9.027 -2.685 -6.529 1.00 95.56 87 LEU A N 1
ATOM 664 C CA . LEU A 1 87 ? 8.970 -3.374 -5.232 1.00 95.56 87 LEU A CA 1
ATOM 665 C C . LEU A 1 87 ? 9.590 -2.537 -4.104 1.00 95.56 87 LEU A C 1
ATOM 667 O O . LEU A 1 87 ? 8.939 -2.339 -3.080 1.00 95.56 87 LEU A O 1
ATOM 671 N N . ASP A 1 88 ? 10.762 -1.933 -4.326 1.00 95.06 88 ASP A N 1
ATOM 672 C CA . ASP A 1 88 ? 11.385 -0.990 -3.381 1.00 95.06 88 ASP A CA 1
ATOM 673 C C . ASP A 1 88 ? 10.464 0.206 -3.079 1.00 95.06 88 ASP A C 1
ATOM 675 O O . ASP A 1 88 ? 10.409 0.741 -1.966 1.00 95.06 88 ASP A O 1
ATOM 679 N N . ASN A 1 89 ? 9.721 0.663 -4.090 1.00 96.06 89 ASN A N 1
ATOM 680 C CA . ASN A 1 89 ? 8.782 1.762 -3.935 1.00 96.06 89 ASN A CA 1
ATOM 681 C C . ASN A 1 89 ? 7.522 1.362 -3.173 1.00 96.06 89 ASN A C 1
ATOM 683 O O . ASN A 1 89 ? 7.076 2.129 -2.322 1.00 96.06 89 ASN A O 1
ATOM 687 N N . ILE A 1 90 ? 6.976 0.178 -3.440 1.00 96.88 90 ILE A N 1
ATOM 688 C CA . ILE A 1 90 ? 5.840 -0.360 -2.696 1.00 96.88 90 ILE A CA 1
ATOM 689 C C . ILE A 1 90 ? 6.255 -0.573 -1.240 1.00 96.88 90 ILE A C 1
ATOM 691 O O . ILE A 1 90 ? 5.519 -0.175 -0.346 1.00 96.88 90 ILE A O 1
ATOM 695 N N . GLN A 1 91 ? 7.460 -1.083 -0.980 1.00 96.12 91 GLN A N 1
ATOM 696 C CA . GLN A 1 91 ? 7.999 -1.219 0.372 1.00 96.12 91 GLN A CA 1
ATOM 697 C C . GLN A 1 91 ? 8.047 0.117 1.113 1.00 96.12 91 GLN A C 1
ATOM 699 O O . GLN A 1 91 ? 7.597 0.219 2.254 1.00 96.12 91 GLN A O 1
ATOM 704 N N . TYR A 1 92 ? 8.529 1.169 0.448 1.00 95.00 92 TYR A N 1
ATOM 705 C CA . TYR A 1 92 ? 8.501 2.518 1.005 1.00 95.00 92 TYR A CA 1
ATOM 706 C C . TYR A 1 92 ? 7.069 3.028 1.234 1.00 95.00 92 TYR A C 1
ATOM 708 O O . TYR A 1 92 ? 6.799 3.670 2.248 1.00 95.00 92 TYR A O 1
ATOM 716 N N . ASN A 1 93 ? 6.134 2.732 0.330 1.00 96.06 93 ASN A N 1
ATOM 717 C CA . ASN A 1 93 ? 4.731 3.109 0.493 1.00 96.06 93 ASN A CA 1
ATOM 718 C C . ASN A 1 93 ? 4.077 2.363 1.664 1.00 96.06 93 ASN A C 1
ATOM 720 O O . ASN A 1 93 ? 3.399 2.994 2.468 1.00 96.06 93 ASN A O 1
ATOM 724 N N . ILE A 1 94 ? 4.342 1.068 1.849 1.00 96.31 94 ILE A N 1
ATOM 725 C CA . ILE A 1 94 ? 3.918 0.318 3.042 1.00 96.31 94 ILE A CA 1
ATOM 726 C C . ILE A 1 94 ? 4.500 0.975 4.294 1.00 96.31 94 ILE A C 1
ATOM 728 O O . ILE A 1 94 ? 3.774 1.232 5.252 1.00 96.31 94 ILE A O 1
ATOM 732 N N . TRP A 1 95 ? 5.792 1.307 4.284 1.00 94.50 95 TRP A N 1
ATOM 733 C CA . TRP A 1 95 ? 6.452 1.956 5.415 1.00 94.50 95 TRP A CA 1
ATOM 734 C C . TRP A 1 95 ? 5.790 3.294 5.781 1.00 94.50 95 TRP A C 1
ATOM 736 O O . TRP A 1 95 ? 5.474 3.516 6.951 1.00 94.50 95 TRP A O 1
ATOM 746 N N . MET A 1 96 ? 5.465 4.134 4.790 1.00 92.00 96 MET A N 1
ATOM 747 C CA . MET A 1 96 ? 4.744 5.398 5.000 1.00 92.00 96 MET A CA 1
ATOM 748 C C . MET A 1 96 ? 3.339 5.210 5.581 1.00 92.00 96 MET A C 1
ATOM 750 O O . MET A 1 96 ? 2.816 6.138 6.190 1.00 92.00 96 MET A O 1
ATOM 754 N N . ASN A 1 97 ? 2.719 4.046 5.412 1.00 93.75 97 ASN A N 1
ATOM 755 C CA . ASN A 1 97 ? 1.399 3.756 5.970 1.00 93.75 97 ASN A CA 1
ATOM 756 C C . ASN A 1 97 ? 1.459 2.935 7.267 1.00 93.75 97 ASN A C 1
ATOM 758 O O . ASN A 1 97 ? 0.407 2.606 7.794 1.00 93.75 97 ASN A O 1
ATOM 762 N N . THR A 1 98 ? 2.651 2.594 7.778 1.00 93.25 98 THR A N 1
ATOM 763 C CA . THR A 1 98 ? 2.808 1.691 8.941 1.00 93.25 98 THR A CA 1
ATOM 764 C C . THR A 1 98 ? 3.753 2.188 10.042 1.00 93.25 98 THR A C 1
ATOM 766 O O . THR A 1 98 ? 3.760 1.621 11.135 1.00 93.25 98 THR A O 1
ATOM 769 N N . ASN A 1 99 ? 4.566 3.218 9.779 1.00 87.19 99 ASN A N 1
ATOM 770 C CA . ASN A 1 99 ? 5.527 3.792 10.735 1.00 87.19 99 ASN A CA 1
ATOM 771 C C . ASN A 1 99 ? 5.312 5.300 10.903 1.00 87.19 99 ASN A C 1
ATOM 773 O O . ASN A 1 99 ? 4.570 5.898 10.123 1.00 87.19 99 ASN A O 1
ATOM 777 N N . ASP A 1 100 ? 5.962 5.896 11.905 1.00 75.00 100 ASP A N 1
ATOM 778 C CA . ASP A 1 100 ? 5.970 7.340 12.187 1.00 75.00 100 ASP A CA 1
ATOM 779 C C . ASP A 1 100 ? 4.553 7.933 12.236 1.00 75.00 100 ASP A C 1
ATOM 781 O O . ASP A 1 100 ? 4.214 8.840 11.477 1.00 75.00 100 ASP A O 1
ATOM 785 N N . ILE A 1 101 ? 3.674 7.321 13.038 1.00 73.62 101 ILE A N 1
ATOM 786 C CA . ILE A 1 101 ? 2.261 7.720 13.115 1.00 73.62 101 ILE A CA 1
ATOM 787 C C . ILE A 1 101 ? 2.110 9.018 13.920 1.00 73.62 101 ILE A C 1
ATOM 789 O O . ILE A 1 101 ? 1.374 9.904 13.489 1.00 73.62 101 ILE A O 1
ATOM 793 N N . ASP A 1 102 ? 2.868 9.168 15.009 1.00 71.19 102 ASP A N 1
ATOM 794 C CA . ASP A 1 102 ? 2.843 10.356 15.874 1.00 71.19 102 ASP A CA 1
ATOM 795 C C . ASP A 1 102 ? 3.178 11.639 15.092 1.00 71.19 102 ASP A C 1
ATOM 797 O O . ASP A 1 102 ? 2.468 12.639 15.187 1.00 71.19 102 ASP A O 1
ATOM 801 N N . ASP A 1 103 ? 4.176 11.577 14.204 1.00 77.44 103 ASP A N 1
ATOM 802 C CA . ASP A 1 103 ? 4.591 12.699 13.346 1.00 77.44 103 ASP A CA 1
ATOM 803 C C . ASP A 1 103 ? 3.545 13.077 12.277 1.00 77.44 103 ASP A C 1
ATOM 805 O O . ASP A 1 103 ? 3.697 14.074 11.567 1.00 77.44 103 ASP A O 1
ATOM 809 N N . LYS A 1 104 ? 2.484 12.275 12.115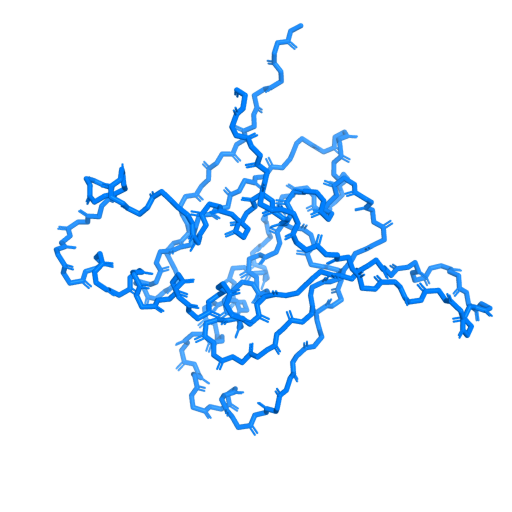 1.00 78.50 104 LYS A N 1
ATOM 810 C CA . LYS A 1 104 ? 1.444 12.479 11.098 1.00 78.50 104 LYS A CA 1
ATOM 811 C C . LYS A 1 104 ? 0.151 13.029 11.663 1.00 78.50 104 LYS A C 1
ATOM 813 O O . LYS A 1 104 ? -0.704 13.375 10.854 1.00 78.50 104 LYS A O 1
ATOM 818 N N . GLN A 1 105 ? -0.020 13.128 12.982 1.00 80.94 105 GLN A N 1
ATOM 819 C CA . GLN A 1 105 ? -1.295 13.550 13.575 1.00 80.94 105 GLN A CA 1
ATOM 820 C C . GLN A 1 105 ? -1.780 14.895 13.001 1.00 80.94 105 GLN A C 1
ATOM 822 O O . GLN A 1 105 ? -2.953 15.044 12.665 1.00 80.94 105 GLN A O 1
ATOM 827 N N . GLU A 1 106 ? -0.858 15.833 12.768 1.00 84.00 106 GLU A N 1
ATOM 828 C CA . GLU A 1 106 ? -1.145 17.151 12.182 1.00 84.00 106 GLU A CA 1
ATOM 829 C C . GLU A 1 106 ? -1.612 17.108 10.710 1.00 84.00 106 GLU A C 1
ATOM 831 O O . GLU A 1 106 ? -2.133 18.098 10.198 1.00 84.00 106 GLU A O 1
ATOM 836 N N . LEU A 1 107 ? -1.439 15.982 10.007 1.00 83.44 107 LEU A N 1
ATOM 837 C CA . LEU A 1 107 ? -1.869 15.808 8.613 1.00 83.44 107 LEU A CA 1
ATOM 838 C C . LEU A 1 107 ? -3.357 15.465 8.481 1.00 83.44 107 LEU A C 1
ATOM 840 O O . LEU A 1 107 ? -3.889 15.495 7.368 1.00 83.44 107 LEU A O 1
ATOM 844 N N . PHE A 1 108 ? -4.022 15.113 9.581 1.00 84.44 108 PHE A N 1
ATOM 845 C CA . PHE A 1 108 ? -5.413 14.677 9.573 1.00 84.44 108 PHE A CA 1
ATOM 846 C C . PHE A 1 108 ? -6.349 15.815 9.975 1.00 84.44 108 PHE A C 1
ATOM 848 O O . PHE A 1 108 ? -6.067 16.610 10.866 1.00 84.44 108 PHE A O 1
ATOM 855 N N . ALA A 1 109 ? -7.509 15.881 9.322 1.00 84.81 109 ALA A N 1
ATOM 856 C CA . ALA A 1 109 ? -8.490 16.939 9.557 1.00 84.81 109 ALA A CA 1
ATOM 857 C C . ALA A 1 109 ? -9.229 16.782 10.898 1.00 84.81 109 ALA A C 1
ATOM 859 O O . ALA A 1 109 ? -9.893 17.710 11.357 1.00 84.81 109 ALA A O 1
ATOM 860 N N . SER A 1 110 ? -9.173 15.592 11.501 1.00 87.88 110 SER A N 1
ATOM 861 C CA . SER A 1 110 ? -9.824 15.290 12.773 1.00 87.88 110 SER A CA 1
ATOM 862 C C . SER A 1 110 ? -9.168 14.105 13.473 1.00 87.88 110 SER A C 1
ATOM 864 O O . SER A 1 110 ? -8.608 13.220 12.825 1.00 87.88 110 SER A O 1
ATOM 866 N N . GLU A 1 111 ? -9.342 14.037 14.792 1.00 88.62 111 GLU A N 1
ATOM 867 C CA . GLU A 1 111 ? -8.918 12.894 15.607 1.00 88.62 111 GLU A CA 1
ATOM 868 C C . GLU A 1 111 ? -9.560 11.581 15.130 1.00 88.62 111 GLU A C 1
ATOM 870 O O . GLU A 1 111 ? -8.905 10.551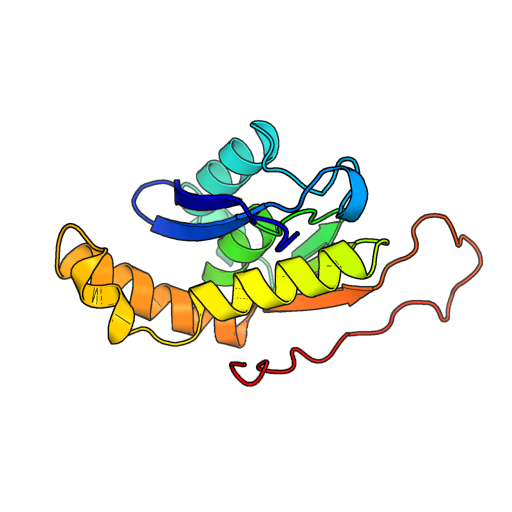 15.064 1.00 88.62 111 GLU A O 1
ATOM 875 N N . ALA A 1 112 ? -10.827 11.609 14.702 1.00 87.88 112 ALA A N 1
ATOM 876 C CA . ALA A 1 112 ? -11.499 10.420 14.176 1.00 87.88 112 ALA A CA 1
ATOM 877 C C . ALA A 1 112 ? -10.813 9.864 12.913 1.00 87.88 112 ALA A C 1
ATOM 879 O O . ALA A 1 112 ? -10.713 8.649 12.743 1.00 87.88 112 ALA A O 1
ATOM 880 N N . GLN A 1 113 ? -10.319 10.749 12.042 1.00 85.94 113 GLN A N 1
ATOM 881 C CA . GLN A 1 113 ? -9.574 10.355 10.848 1.00 85.94 113 GLN A CA 1
ATOM 882 C C . GLN A 1 113 ? -8.193 9.784 11.208 1.00 85.94 113 GLN A C 1
ATOM 884 O O . GLN A 1 113 ? -7.765 8.803 10.601 1.00 85.94 113 GLN A O 1
ATOM 889 N N . PHE A 1 114 ? -7.527 10.356 12.215 1.00 88.38 114 PHE A N 1
ATOM 890 C CA . PHE A 1 114 ? -6.261 9.839 12.734 1.00 88.38 114 PHE A CA 1
ATOM 891 C C . PHE A 1 114 ? -6.419 8.438 13.341 1.00 88.38 114 PHE A C 1
ATOM 893 O O . PHE A 1 114 ? -5.714 7.513 12.949 1.00 88.38 114 PHE A O 1
ATOM 900 N N . GLN A 1 115 ? -7.425 8.238 14.193 1.00 88.69 115 GLN A N 1
ATOM 901 C CA . GLN A 1 115 ? -7.735 6.934 14.788 1.00 88.69 115 GLN A CA 1
ATOM 902 C C . GLN A 1 115 ? -8.080 5.871 13.728 1.00 88.69 115 GLN A C 1
ATOM 904 O O . GLN A 1 115 ? -7.706 4.699 13.846 1.00 88.69 115 GLN A O 1
ATOM 909 N N . LEU A 1 116 ? -8.770 6.270 12.651 1.00 87.94 116 LEU A N 1
ATOM 910 C CA . LEU A 1 116 ? -9.015 5.391 11.507 1.00 87.94 116 LEU A CA 1
ATOM 911 C C . LEU A 1 116 ? -7.700 4.975 10.828 1.00 87.94 116 LEU A C 1
ATOM 913 O O . LEU A 1 116 ? -7.515 3.788 10.546 1.00 87.94 116 LEU A O 1
ATOM 917 N N . PHE A 1 117 ? -6.791 5.928 10.610 1.00 90.06 117 PHE A N 1
ATOM 918 C CA . PHE A 1 117 ? -5.469 5.665 10.048 1.00 90.06 117 PHE A CA 1
ATOM 919 C C . PHE A 1 117 ? -4.625 4.751 10.948 1.00 90.06 117 PHE A C 1
ATOM 921 O O . PHE A 1 117 ? -4.042 3.792 10.450 1.00 90.06 117 PHE A O 1
ATOM 928 N N . GLU A 1 118 ? -4.595 4.970 12.265 1.00 91.00 118 GLU A N 1
ATOM 929 C CA . GLU A 1 118 ? -3.861 4.120 13.218 1.00 91.00 118 GLU A CA 1
ATOM 930 C C . GLU A 1 118 ? -4.308 2.654 13.156 1.00 91.00 118 GLU A C 1
ATOM 932 O O . GLU A 1 118 ? -3.490 1.726 13.072 1.00 91.00 118 GLU A O 1
ATOM 937 N N . LYS A 1 119 ? -5.627 2.434 13.125 1.00 91.38 119 LYS A N 1
ATOM 938 C CA . LYS A 1 119 ? -6.201 1.095 12.970 1.00 91.38 119 LYS A CA 1
ATOM 939 C C . LYS A 1 119 ? -5.757 0.445 11.658 1.00 91.38 119 LYS A C 1
ATOM 941 O O . LYS A 1 119 ? -5.401 -0.732 11.640 1.00 91.38 119 LYS A O 1
ATOM 946 N N . GLN A 1 120 ? -5.782 1.196 10.561 1.00 92.06 120 GLN A N 1
ATOM 947 C CA . GLN A 1 120 ? -5.385 0.705 9.239 1.00 92.06 120 GLN A CA 1
ATOM 948 C C . GLN A 1 120 ? -3.895 0.407 9.164 1.00 92.06 120 GLN A C 1
ATOM 950 O O . GLN A 1 120 ? -3.518 -0.639 8.650 1.00 92.06 120 GLN A O 1
ATOM 955 N N . SER A 1 121 ? -3.067 1.280 9.726 1.00 93.81 121 SER A N 1
ATOM 956 C CA . SER A 1 121 ? -1.619 1.120 9.819 1.00 93.81 121 SER A CA 1
ATOM 957 C C . SER A 1 121 ? -1.249 -0.215 10.463 1.00 93.81 121 SER A C 1
ATOM 959 O O . SER A 1 121 ? -0.456 -0.984 9.913 1.00 93.81 121 SER A O 1
ATOM 961 N N . SER A 1 122 ? -1.915 -0.566 11.566 1.00 94.00 122 SER A N 1
ATOM 962 C CA . SER A 1 122 ? -1.708 -1.850 12.245 1.00 94.00 122 SER A CA 1
ATOM 963 C C . SER A 1 122 ? -2.059 -3.051 11.356 1.00 94.00 122 SER A C 1
ATOM 965 O O . SER A 1 122 ? -1.302 -4.021 11.294 1.00 94.00 122 SER A O 1
ATOM 967 N N . LEU A 1 123 ? -3.175 -2.972 10.624 1.00 96.06 123 LEU A N 1
ATOM 968 C CA . LEU A 1 123 ? -3.627 -4.030 9.713 1.00 96.06 123 LEU A CA 1
ATOM 969 C C . LEU A 1 123 ? -2.700 -4.169 8.501 1.00 96.06 123 LEU A C 1
ATOM 971 O O . LEU A 1 123 ? -2.276 -5.276 8.182 1.00 96.06 123 LEU A O 1
ATOM 975 N N . ILE A 1 124 ? -2.305 -3.057 7.876 1.00 96.62 124 ILE A N 1
ATOM 976 C CA . ILE A 1 124 ? -1.365 -3.047 6.748 1.00 96.62 124 ILE A CA 1
ATOM 977 C C . ILE A 1 124 ? -0.034 -3.666 7.178 1.00 96.62 124 ILE A C 1
ATOM 979 O O . ILE A 1 124 ? 0.504 -4.509 6.466 1.00 96.62 124 ILE A O 1
ATOM 983 N N . LYS A 1 125 ? 0.476 -3.308 8.362 1.00 95.44 125 LYS A N 1
ATOM 984 C CA . LYS A 1 125 ? 1.732 -3.849 8.899 1.00 95.44 125 LYS A CA 1
ATOM 985 C C . LYS A 1 125 ? 1.698 -5.369 9.061 1.00 95.44 125 LYS A C 1
ATOM 987 O O . LYS A 1 125 ? 2.712 -6.030 8.849 1.00 95.44 125 LYS A O 1
ATOM 992 N N . GLN A 1 126 ? 0.547 -5.919 9.437 1.00 95.44 126 GLN A N 1
ATOM 993 C CA . GLN A 1 126 ? 0.348 -7.359 9.575 1.00 95.44 126 GLN A CA 1
ATOM 994 C C . GLN A 1 126 ? 0.179 -8.058 8.218 1.00 95.44 126 GLN A C 1
ATOM 996 O O . GLN A 1 126 ? 0.724 -9.144 8.005 1.00 95.44 126 GLN A O 1
ATOM 1001 N N . ASN A 1 127 ? -0.590 -7.446 7.319 1.00 97.44 127 ASN A N 1
ATOM 1002 C CA . ASN A 1 127 ? -1.151 -8.115 6.150 1.00 97.44 127 ASN A CA 1
ATOM 1003 C C . ASN A 1 127 ? -0.364 -7.897 4.858 1.00 97.44 127 ASN A C 1
ATOM 1005 O O . ASN A 1 127 ? -0.414 -8.759 3.982 1.00 97.44 127 ASN A O 1
ATOM 1009 N N . ALA A 1 128 ? 0.329 -6.769 4.713 1.00 97.94 128 ALA A N 1
ATOM 1010 C CA . ALA A 1 128 ? 1.045 -6.449 3.488 1.00 97.94 128 ALA A CA 1
ATOM 1011 C C . ALA A 1 128 ? 2.295 -7.324 3.351 1.00 97.94 128 ALA A C 1
ATOM 1013 O O . ALA A 1 128 ? 3.109 -7.423 4.272 1.00 97.94 128 ALA A O 1
ATOM 1014 N N . LYS A 1 129 ? 2.456 -7.943 2.181 1.00 96.06 129 LYS A N 1
ATOM 1015 C CA . LYS A 1 129 ? 3.612 -8.757 1.791 1.00 96.06 129 LYS A CA 1
ATOM 1016 C C . LYS A 1 129 ? 4.076 -8.356 0.400 1.00 96.06 129 LYS A C 1
ATOM 1018 O O . LYS A 1 129 ? 3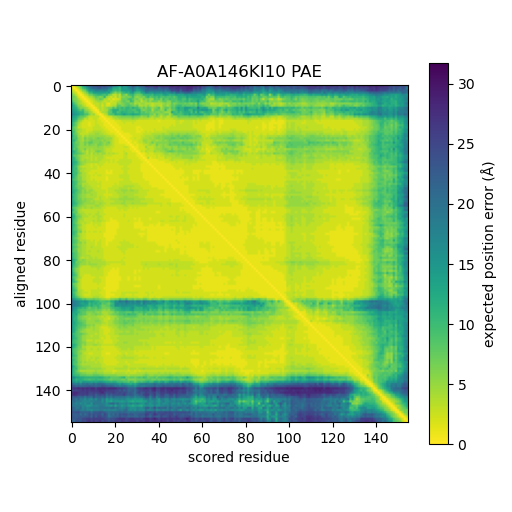.267 -7.929 -0.423 1.00 96.06 129 LYS A O 1
ATOM 1023 N N . LEU A 1 130 ? 5.373 -8.501 0.140 1.00 95.19 130 LEU A N 1
ATOM 1024 C CA . LEU A 1 130 ? 5.964 -8.240 -1.169 1.00 95.19 130 LEU A CA 1
ATOM 1025 C C . LEU A 1 130 ? 6.511 -9.520 -1.765 1.00 95.19 130 LEU A C 1
ATOM 1027 O O . LEU A 1 130 ? 7.083 -10.358 -1.071 1.00 95.19 130 LEU A O 1
ATOM 1031 N N . MET A 1 131 ? 6.338 -9.648 -3.070 1.00 92.75 131 MET A N 1
ATOM 1032 C CA . MET A 1 131 ? 6.771 -10.811 -3.817 1.00 92.75 131 MET A CA 1
ATOM 1033 C C . MET A 1 131 ? 7.332 -10.350 -5.152 1.00 92.75 131 MET A C 1
ATOM 1035 O O . MET A 1 131 ? 6.669 -9.626 -5.894 1.00 92.75 131 MET A O 1
ATOM 1039 N N . PHE A 1 132 ? 8.554 -10.769 -5.461 1.00 91.94 132 PHE A N 1
ATOM 1040 C CA . PHE A 1 132 ? 9.057 -10.618 -6.816 1.00 91.94 132 PHE A CA 1
ATOM 1041 C C . PHE A 1 132 ? 8.360 -11.633 -7.721 1.00 91.94 132 PHE A C 1
ATOM 1043 O O . PHE A 1 132 ? 8.226 -12.802 -7.356 1.00 91.94 132 PHE A O 1
ATOM 1050 N N . LEU A 1 133 ? 7.901 -11.180 -8.887 1.00 89.38 133 LEU A N 1
ATOM 1051 C CA . LEU A 1 133 ? 7.293 -12.057 -9.879 1.00 89.38 133 LEU A CA 1
ATOM 1052 C C . LEU A 1 133 ? 7.671 -11.602 -11.287 1.00 89.38 133 LEU A C 1
ATOM 1054 O O . LEU A 1 133 ? 7.148 -10.603 -11.783 1.00 89.38 133 LEU A O 1
ATOM 1058 N N . ASP A 1 134 ? 8.552 -12.357 -11.941 1.00 86.31 134 ASP A N 1
ATOM 1059 C CA . ASP A 1 134 ? 8.851 -12.159 -13.356 1.00 86.31 134 ASP A CA 1
ATOM 1060 C C . ASP A 1 134 ? 7.838 -12.905 -14.229 1.00 86.31 134 ASP A C 1
ATOM 1062 O O . ASP A 1 134 ? 7.947 -14.097 -14.497 1.00 86.31 134 ASP A O 1
ATOM 1066 N N . TRP A 1 135 ? 6.833 -12.174 -14.696 1.00 76.81 135 TRP A N 1
ATOM 1067 C CA . TRP A 1 135 ? 5.809 -12.675 -15.611 1.00 76.81 135 TRP A CA 1
ATOM 1068 C C . TRP A 1 135 ? 6.301 -12.995 -17.031 1.00 76.81 135 TRP A C 1
ATOM 1070 O O . TRP A 1 135 ? 5.526 -13.542 -17.815 1.00 76.81 135 TRP A O 1
ATOM 1080 N N . PHE A 1 136 ? 7.550 -12.677 -17.385 1.00 77.75 136 PHE A N 1
ATOM 1081 C CA . PHE A 1 136 ? 8.144 -13.103 -18.656 1.00 77.75 136 PHE A CA 1
ATOM 1082 C C . PHE A 1 136 ? 8.888 -14.439 -18.542 1.00 77.75 136 PHE A C 1
ATOM 1084 O O . PHE A 1 136 ? 9.154 -15.072 -19.569 1.00 77.75 136 PHE A O 1
ATOM 1091 N N . ASP A 1 137 ? 9.193 -14.892 -17.324 1.00 77.81 137 ASP A N 1
ATOM 1092 C CA . ASP A 1 137 ? 9.853 -16.171 -17.077 1.00 77.81 137 ASP A CA 1
ATOM 1093 C C . ASP A 1 137 ? 8.825 -17.308 -16.938 1.00 77.81 137 ASP A C 1
ATOM 1095 O O . ASP A 1 137 ? 8.340 -17.637 -15.854 1.00 77.81 137 ASP A O 1
ATOM 1099 N N . ASN A 1 138 ? 8.499 -17.926 -18.076 1.00 63.78 138 ASN A N 1
ATOM 1100 C CA . ASN A 1 138 ? 7.544 -19.034 -18.163 1.00 63.78 138 ASN A CA 1
ATOM 1101 C C . ASN A 1 138 ? 8.083 -20.384 -17.642 1.00 63.78 138 ASN A C 1
ATOM 1103 O O . ASN A 1 138 ? 7.307 -21.339 -17.565 1.00 63.78 138 ASN A O 1
ATOM 1107 N N . ASP A 1 139 ? 9.374 -20.497 -17.307 1.00 63.12 139 ASP A N 1
ATOM 1108 C CA . ASP A 1 139 ? 10.008 -21.773 -16.924 1.00 63.12 139 ASP A CA 1
ATOM 1109 C C . ASP A 1 139 ? 10.184 -21.940 -15.405 1.00 63.12 139 ASP A C 1
ATOM 1111 O O . ASP A 1 139 ? 10.537 -23.018 -14.908 1.00 63.12 139 ASP A O 1
ATOM 1115 N N . SER A 1 140 ? 9.894 -20.904 -14.621 1.00 52.31 140 SER A N 1
ATOM 1116 C CA . SER A 1 140 ? 10.243 -20.886 -13.208 1.00 52.31 140 SER A CA 1
ATOM 1117 C C . SER A 1 140 ? 9.178 -21.539 -12.310 1.00 52.31 140 SER A C 1
ATOM 1119 O O . SER A 1 140 ? 8.401 -20.907 -11.600 1.00 52.31 140 SER A O 1
ATOM 1121 N N . ARG A 1 141 ? 9.258 -22.869 -12.166 1.00 52.03 141 ARG A N 1
ATOM 1122 C CA . ARG A 1 141 ? 8.778 -23.542 -10.930 1.00 52.03 141 ARG A CA 1
ATOM 1123 C C . ARG A 1 141 ? 9.571 -23.105 -9.676 1.00 52.03 141 ARG A C 1
ATOM 1125 O O . ARG A 1 141 ? 9.306 -23.597 -8.584 1.00 52.03 141 ARG A O 1
ATOM 1132 N N . THR A 1 142 ? 10.549 -22.213 -9.845 1.00 51.72 142 THR A N 1
ATOM 1133 C CA . THR A 1 142 ? 11.549 -21.756 -8.872 1.00 51.72 142 THR A CA 1
ATOM 1134 C C . THR A 1 142 ? 11.571 -20.233 -8.661 1.00 51.72 142 THR A C 1
ATOM 1136 O O . THR A 1 142 ? 12.384 -19.770 -7.874 1.00 51.72 142 THR A O 1
ATOM 1139 N N . GLY A 1 143 ? 10.734 -19.446 -9.352 1.00 50.41 143 GLY A N 1
ATOM 1140 C CA . GLY A 1 143 ? 10.894 -17.982 -9.469 1.00 50.41 143 GLY A CA 1
ATOM 1141 C C . GLY A 1 143 ? 10.100 -17.129 -8.478 1.00 50.41 143 GLY A C 1
ATOM 1142 O O . GLY A 1 143 ? 10.005 -15.918 -8.657 1.00 50.41 143 GLY A O 1
ATOM 1143 N N . VAL A 1 144 ? 9.498 -17.742 -7.457 1.00 55.00 144 VAL A N 1
ATOM 1144 C CA . VAL A 1 144 ? 8.693 -17.026 -6.460 1.00 55.00 144 VAL A CA 1
ATOM 1145 C C . VAL A 1 144 ? 9.522 -16.835 -5.197 1.00 55.00 144 VAL A C 1
ATOM 1147 O O . VAL A 1 144 ? 9.637 -17.748 -4.380 1.00 55.00 144 VAL A O 1
ATOM 1150 N N . GLU A 1 145 ? 10.094 -15.645 -5.035 1.00 61.47 145 GLU A N 1
ATOM 1151 C CA . GLU A 1 145 ? 10.773 -15.242 -3.803 1.00 61.47 145 GLU A CA 1
ATOM 1152 C C . GLU A 1 145 ? 9.895 -14.242 -3.035 1.00 61.47 145 GLU A C 1
ATOM 1154 O O . GLU A 1 145 ? 9.599 -13.140 -3.511 1.00 61.47 145 GLU A O 1
ATOM 1159 N N . GLU A 1 146 ? 9.458 -14.632 -1.832 1.00 60.50 146 GLU A N 1
ATOM 1160 C CA . GLU A 1 146 ? 8.860 -13.691 -0.883 1.00 60.50 146 GLU A CA 1
ATOM 1161 C C . GLU A 1 146 ? 9.958 -12.745 -0.392 1.00 60.50 146 GLU A C 1
ATOM 1163 O O . GLU A 1 146 ? 10.962 -13.168 0.187 1.00 60.50 146 GLU A O 1
ATOM 1168 N N . LEU A 1 147 ? 9.766 -11.450 -0.620 1.00 61.53 147 LEU A N 1
ATOM 1169 C CA . LEU A 1 147 ? 10.696 -10.441 -0.149 1.00 61.53 147 LEU A CA 1
ATOM 1170 C C . LEU A 1 147 ? 10.318 -10.056 1.276 1.00 61.53 147 LEU A C 1
ATOM 1172 O O . LEU A 1 147 ? 9.204 -9.606 1.559 1.00 61.53 147 LEU A O 1
ATOM 1176 N N . SER A 1 148 ? 1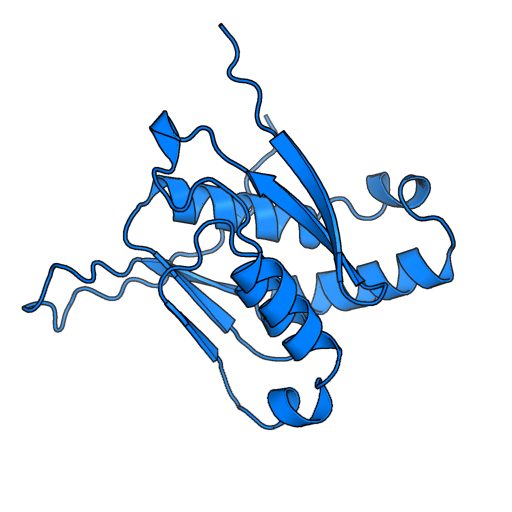1.278 -10.203 2.187 1.00 57.69 148 SER A N 1
ATOM 1177 C CA . SER A 1 148 ? 11.115 -9.681 3.539 1.00 57.69 148 SER A CA 1
ATOM 1178 C C . SER A 1 148 ? 10.976 -8.159 3.489 1.00 57.69 148 SER A C 1
ATOM 1180 O O . SER A 1 148 ? 11.826 -7.455 2.942 1.00 57.69 148 SER A O 1
ATOM 1182 N N . ILE A 1 149 ? 9.898 -7.641 4.081 1.00 56.81 149 ILE A N 1
ATOM 1183 C CA . ILE A 1 149 ? 9.732 -6.203 4.287 1.00 56.81 149 ILE A CA 1
ATOM 1184 C C . ILE A 1 149 ? 10.769 -5.780 5.330 1.00 56.81 149 ILE A C 1
ATOM 1186 O O . ILE A 1 149 ? 10.558 -5.884 6.536 1.00 56.81 149 ILE A O 1
ATOM 1190 N N . GLN A 1 150 ? 11.918 -5.314 4.855 1.00 50.22 150 GLN A N 1
ATOM 1191 C CA . GLN A 1 150 ? 12.877 -4.579 5.664 1.00 50.22 150 GLN A CA 1
ATOM 1192 C C . GLN A 1 150 ? 12.267 -3.221 6.024 1.00 50.22 150 GLN A C 1
ATOM 1194 O O . GLN A 1 150 ? 11.896 -2.435 5.148 1.00 50.22 150 GLN A O 1
ATOM 1199 N N . ILE A 1 151 ? 12.137 -2.944 7.319 1.00 46.47 151 ILE A N 1
ATOM 1200 C CA . ILE A 1 151 ? 11.833 -1.599 7.809 1.00 46.47 151 ILE A CA 1
ATOM 1201 C C . ILE A 1 151 ? 13.086 -0.772 7.505 1.00 46.47 151 ILE A C 1
ATOM 1203 O O . ILE A 1 151 ? 14.110 -0.941 8.165 1.00 46.47 151 ILE A O 1
ATOM 1207 N N . LEU A 1 152 ? 13.044 0.029 6.437 1.00 41.78 152 LEU A N 1
ATOM 1208 C CA . LEU A 1 152 ? 14.194 0.828 6.015 1.00 41.78 152 LEU A CA 1
ATOM 1209 C C . LEU A 1 152 ? 14.605 1.773 7.161 1.00 41.78 152 LEU A C 1
ATOM 1211 O O . LEU A 1 152 ? 13.739 2.477 7.688 1.00 41.78 152 LEU A O 1
ATOM 1215 N N . PRO A 1 153 ? 15.895 1.831 7.545 1.00 35.41 153 PRO A N 1
ATOM 1216 C CA . PRO A 1 153 ? 16.383 2.881 8.426 1.00 35.41 153 PRO A CA 1
ATOM 1217 C C . PRO A 1 153 ? 16.312 4.220 7.685 1.00 35.41 153 PRO A C 1
ATOM 1219 O O . PRO A 1 153 ? 16.668 4.303 6.506 1.00 35.41 153 PRO A O 1
ATOM 1222 N N . GLN A 1 154 ? 15.853 5.265 8.372 1.00 38.78 154 GLN A N 1
ATOM 1223 C CA . GLN A 1 154 ? 15.852 6.619 7.830 1.00 38.78 154 GLN A CA 1
ATOM 1224 C C . GLN A 1 154 ? 17.303 7.100 7.617 1.00 38.78 154 GLN A C 1
ATOM 1226 O O . GLN A 1 154 ? 18.101 7.079 8.553 1.00 38.78 154 GLN A O 1
ATOM 1231 N N . ASN A 1 155 ? 17.622 7.531 6.392 1.00 31.83 155 ASN A N 1
ATOM 1232 C CA . ASN A 1 155 ? 18.780 8.380 6.075 1.00 31.83 155 ASN A CA 1
ATOM 1233 C C . ASN A 1 155 ? 18.303 9.809 5.818 1.00 31.83 155 ASN A C 1
ATOM 1235 O O . ASN A 1 155 ? 17.320 9.957 5.051 1.00 31.83 155 ASN A O 1
#

Organism: NCBI:txid1076344

Secondary structure (DSSP, 8-state):
-PPPPEEEEEEETTEEEEEEEPPHHHHGGGGS--HHHHHHHHHHHHSHHHHTTSS-EEEES-TT-HHHHHHHTTS-EEEEES-HHHHHHHHHHHHHTTS--GGGGGGSSSHHHHHHHHHHHHHHHHHEEEEE--TT-TT-TT--EEEP---PPP-

pLDDT: mean 85.59, std 15.52, range [31.83, 98.31]

InterPro domains:
  IPR019410 Lysine methyltransferase [PF10294] (27-104)
  IPR029063 S-adenosyl-L-methionine-dependent methyltransferase superfamily [G3DSA:3.40.50.150] (5-152)
  IPR038899 Methyltransferase-like protein 22 [PTHR23108] (29-140)

Mean predicted aligned error: 6.72 Å

Nearest PDB structures (foldseek):
  8x4r-assembly1_A  TM=3.276E-01  e=3.661E-01  Homo sapiens
  4qg9-assembly1_A  TM=3.375E-01  e=7.772E-01  Homo sapiens
  3g2g-assembly2_B  TM=3.344E-01  e=9.797E-01  Homo sapiens
  4qg8-assembly1_B  TM=3.393E-01  e=1.557E+00  Homo sapiens
  2vgb-assembly1_D  TM=3.512E-01  e=2.335E+00  Homo sapiens

Foldseek 3Di:
DPDDWDWDFQQQVLQTFIWTAADCVQQPPLRDDDPVLSVLLNVCQVPLVVLLVDAEEEAESCSRPSNQLSSLLRHAYEYEDQHVSSLVNNLVSLLVQQDPLVVCPVVDPDPVSSVSSNSSNVSSVVRYWYWYDDPVPPPDPPRTDTDDSDNDDDD